Protein AF-A0A7C2NYJ5-F1 (afdb_monomer)

Sequence (145 aa):
MTTNRPRTMISLIVKAIISAAVIVAVAEVSGRYPRLGALLLTLPVVSILAFIMTWTKSGEMGTITQLARETLVLVPLGLPFFIPFAVANRTGLSFWFSFIAGVVLASVTIGAWMWFAPAVAHRSLPHNDASPTEANEDSNELRPQ

Organism: NCBI:txid360056

Mean predicted aligned error: 13.62 Å

Secondary structure (DSSP, 8-state):
-----HHHHHHHHHHHHHHHHHHHHHHHHHHH-HHHHHHHHHTTHHHHHHHHHHHHHH--HHHHHHHHHHHHHHHHHHGGGGHHHHHHHHHT--HHHHHHHHHHHHHHHHHHHHHHS--------------TTHHHHHHHHT---

pLDDT: mean 76.92, std 12.18, range [41.41, 93.5]

Foldseek 3Di:
DDPPPVVVVVVVVVLVVVVVVVVVVLVVVCVVDVVVNVVSVVPPVVLVSVVVVCCVPPVDPVVNVVVVVVVVVLVVLLVQLCVLVVCCVVVVDDPVVSNVVSVVSSCVSVVVCVVVVPPPDPPPDPPPPPDPVVVPPVVVVPDDD

Solvent-accessible surface area (backbone atoms only — not comparable to full-atom values): 8495 Å² total; per-residue (Å²): 135,85,81,80,55,66,70,56,55,52,52,49,52,53,52,49,51,53,51,50,53,52,52,50,52,51,53,53,49,25,72,77,34,62,72,57,23,52,52,54,68,71,40,59,59,67,58,54,51,50,43,53,55,45,43,77,73,66,64,54,62,67,63,50,54,51,54,50,54,53,47,65,59,48,53,70,42,48,50,54,30,51,51,38,60,72,46,22,82,80,70,70,52,54,70,68,58,27,48,53,52,8,54,51,46,21,49,51,46,44,50,49,44,63,72,66,49,70,77,79,65,86,69,72,69,79,75,75,77,75,53,81,62,68,74,59,55,67,69,61,73,74,61,85,129

InterPro domains:
  IPR060701 BV97_02767-like [PF28289] (9-119)

Structure (mmCIF, N/CA/C/O backbone):
data_AF-A0A7C2NYJ5-F1
#
_entry.id   AF-A0A7C2NYJ5-F1
#
loop_
_atom_site.group_PDB
_atom_site.id
_atom_site.type_symbol
_atom_site.label_atom_id
_atom_site.label_alt_id
_atom_site.label_comp_id
_atom_site.label_asym_id
_atom_site.label_entity_id
_atom_site.label_seq_id
_atom_site.pdbx_PDB_ins_code
_atom_site.Cartn_x
_atom_site.Cartn_y
_atom_site.Cartn_z
_atom_site.occupancy
_atom_site.B_iso_or_equiv
_atom_site.auth_seq_id
_atom_site.auth_comp_id
_atom_site.auth_asym_id
_atom_site.auth_atom_id
_atom_site.pdbx_PDB_model_num
ATOM 1 N N . MET A 1 1 ? 21.417 -28.428 -11.982 1.00 41.41 1 MET A N 1
ATOM 2 C CA . MET A 1 1 ? 22.587 -27.600 -11.613 1.00 41.41 1 MET A CA 1
ATOM 3 C C . MET A 1 1 ? 22.110 -26.165 -11.386 1.00 41.41 1 MET A C 1
ATOM 5 O O . MET A 1 1 ? 22.033 -25.377 -12.319 1.00 41.41 1 MET A O 1
ATOM 9 N N . THR A 1 2 ? 21.652 -25.853 -10.172 1.00 49.44 2 THR A N 1
ATOM 10 C CA . THR A 1 2 ? 21.112 -24.533 -9.805 1.00 49.44 2 THR A CA 1
ATOM 11 C C . THR A 1 2 ? 22.267 -23.551 -9.634 1.00 49.44 2 THR A C 1
ATOM 13 O O . THR A 1 2 ? 22.970 -23.578 -8.625 1.00 49.44 2 THR A O 1
ATOM 16 N N . THR A 1 3 ? 22.510 -22.708 -10.637 1.00 52.75 3 THR A N 1
ATOM 17 C CA . THR A 1 3 ? 23.521 -21.650 -10.543 1.00 52.75 3 THR A CA 1
ATOM 18 C C . THR A 1 3 ? 23.012 -20.569 -9.580 1.00 52.75 3 THR A C 1
ATOM 20 O O . THR A 1 3 ? 22.304 -19.636 -9.950 1.00 52.75 3 THR A O 1
ATOM 23 N N . ASN A 1 4 ? 23.319 -20.727 -8.291 1.00 57.34 4 ASN A N 1
ATOM 24 C CA . ASN A 1 4 ? 23.190 -19.659 -7.306 1.00 57.34 4 ASN A CA 1
ATOM 25 C C . ASN A 1 4 ? 24.200 -18.577 -7.684 1.00 57.34 4 ASN A C 1
ATOM 27 O O . ASN A 1 4 ? 25.373 -18.663 -7.331 1.00 57.34 4 ASN A O 1
ATO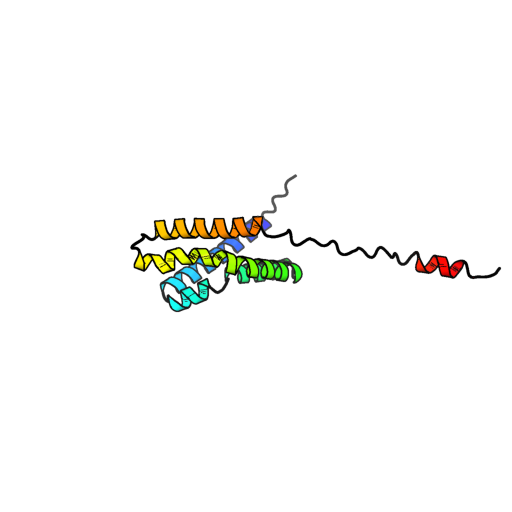M 31 N N . ARG A 1 5 ? 23.764 -17.575 -8.454 1.00 63.09 5 ARG A N 1
ATOM 32 C CA . ARG A 1 5 ? 24.584 -16.403 -8.764 1.00 63.09 5 ARG A CA 1
ATOM 33 C C . ARG A 1 5 ? 24.589 -15.494 -7.527 1.00 63.09 5 ARG A C 1
ATOM 35 O O . ARG A 1 5 ? 23.590 -14.809 -7.303 1.00 63.09 5 ARG A O 1
ATOM 42 N N . PRO A 1 6 ? 25.681 -15.416 -6.737 1.00 60.94 6 PRO A N 1
ATOM 43 C CA . PRO A 1 6 ? 25.730 -14.574 -5.532 1.00 60.94 6 PRO A CA 1
ATOM 44 C C . PRO A 1 6 ? 25.489 -13.087 -5.845 1.00 60.94 6 PRO A C 1
ATOM 46 O O . PRO A 1 6 ? 24.983 -12.341 -5.009 1.00 60.94 6 PRO A O 1
ATOM 49 N N . ARG A 1 7 ? 25.757 -12.665 -7.090 1.00 64.44 7 ARG A N 1
ATOM 50 C CA . ARG A 1 7 ? 25.464 -11.312 -7.589 1.00 64.44 7 ARG A CA 1
ATOM 51 C C . ARG A 1 7 ? 23.971 -10.962 -7.556 1.00 64.44 7 ARG A C 1
ATOM 53 O O . ARG A 1 7 ? 23.633 -9.804 -7.327 1.00 64.44 7 ARG A O 1
ATOM 60 N N . THR A 1 8 ? 23.081 -11.940 -7.737 1.00 74.88 8 THR A N 1
ATOM 61 C CA . THR A 1 8 ? 21.630 -11.707 -7.689 1.00 74.88 8 THR A CA 1
ATOM 62 C C . THR A 1 8 ? 21.164 -11.460 -6.255 1.00 74.88 8 THR A C 1
ATOM 64 O O . THR A 1 8 ? 20.412 -10.521 -6.020 1.00 74.88 8 THR A O 1
ATOM 67 N N . MET A 1 9 ? 21.664 -12.234 -5.286 1.00 79.06 9 MET A N 1
ATOM 68 C CA . MET A 1 9 ? 21.295 -12.091 -3.869 1.00 79.06 9 MET A CA 1
ATOM 69 C C . MET A 1 9 ? 21.734 -10.739 -3.303 1.00 79.06 9 MET A C 1
ATOM 71 O O . MET A 1 9 ? 20.939 -10.056 -2.666 1.00 79.06 9 MET A O 1
ATOM 75 N N . ILE A 1 10 ? 22.960 -10.303 -3.609 1.00 81.62 10 ILE A N 1
ATOM 76 C CA . ILE A 1 10 ? 23.457 -8.981 -3.200 1.00 81.62 10 ILE A CA 1
ATOM 77 C C . ILE A 1 10 ? 22.589 -7.861 -3.795 1.00 81.62 10 ILE A C 1
ATOM 79 O O . ILE A 1 10 ? 22.209 -6.938 -3.079 1.00 81.62 10 ILE A O 1
ATOM 83 N N . SER A 1 11 ? 22.200 -7.958 -5.073 1.00 80.50 11 SER A N 1
ATOM 84 C CA . SER A 1 11 ? 21.300 -6.976 -5.698 1.00 80.50 11 SER A CA 1
ATOM 85 C C . SER A 1 11 ? 19.916 -6.941 -5.038 1.00 80.50 11 SER A C 1
ATOM 87 O O . SER A 1 11 ? 19.366 -5.859 -4.833 1.00 80.50 11 SER A O 1
ATOM 89 N N . LEU A 1 12 ? 19.365 -8.103 -4.672 1.00 83.88 12 LEU A N 1
ATOM 90 C CA . LEU A 1 12 ? 18.087 -8.194 -3.963 1.00 83.88 12 LEU A CA 1
ATOM 91 C C . LEU A 1 12 ? 18.169 -7.588 -2.561 1.00 83.88 12 LEU A C 1
ATOM 93 O O . LEU A 1 12 ? 17.285 -6.819 -2.197 1.00 83.88 12 LEU A O 1
ATOM 97 N N . ILE A 1 13 ? 19.233 -7.871 -1.806 1.00 86.62 13 ILE A N 1
ATOM 98 C CA . ILE A 1 13 ? 19.447 -7.309 -0.465 1.00 86.62 13 ILE A CA 1
ATOM 99 C C . ILE A 1 13 ? 19.565 -5.784 -0.537 1.00 86.62 13 ILE A C 1
ATOM 101 O O . ILE A 1 13 ? 18.895 -5.084 0.216 1.00 86.62 13 ILE A O 1
ATOM 105 N N . VAL A 1 14 ? 20.347 -5.253 -1.481 1.00 86.75 14 VAL A N 1
ATOM 106 C CA . VAL A 1 14 ? 20.474 -3.799 -1.676 1.00 86.75 14 VAL A CA 1
ATOM 107 C C . VAL A 1 14 ? 19.121 -3.174 -2.025 1.00 86.75 14 VAL A C 1
ATOM 109 O O . VAL A 1 14 ? 18.732 -2.176 -1.421 1.00 86.75 14 VAL A O 1
ATOM 112 N N . LYS A 1 15 ? 18.359 -3.778 -2.946 1.00 83.75 15 LYS A N 1
ATOM 113 C CA . LYS A 1 15 ? 17.005 -3.313 -3.291 1.00 83.75 15 LYS A CA 1
ATOM 114 C C . LYS A 1 15 ? 16.050 -3.352 -2.100 1.00 83.75 15 LYS A C 1
ATOM 116 O O . LYS A 1 15 ? 15.286 -2.407 -1.917 1.00 83.75 15 LYS A O 1
ATOM 121 N N . ALA A 1 16 ? 16.112 -4.407 -1.289 1.00 87.06 16 ALA A N 1
ATOM 122 C CA . ALA A 1 16 ? 15.301 -4.546 -0.088 1.00 87.06 16 ALA A CA 1
ATOM 123 C C . ALA A 1 16 ? 15.627 -3.442 0.925 1.00 87.06 16 ALA A C 1
ATOM 125 O O . ALA A 1 16 ? 14.710 -2.769 1.390 1.00 87.06 16 ALA A O 1
ATOM 126 N N . ILE A 1 17 ? 16.911 -3.180 1.189 1.00 90.75 17 ILE A N 1
ATOM 127 C CA . ILE A 1 17 ? 17.351 -2.102 2.087 1.00 90.75 17 ILE A CA 1
ATOM 128 C C . ILE A 1 17 ? 16.861 -0.740 1.586 1.00 90.75 17 ILE A C 1
ATOM 130 O O . ILE A 1 17 ? 16.301 0.021 2.369 1.00 90.75 17 ILE A O 1
ATOM 134 N N . ILE A 1 18 ? 17.000 -0.448 0.287 1.00 87.62 18 ILE A N 1
ATOM 135 C CA . ILE A 1 18 ? 16.501 0.806 -0.301 1.00 87.62 18 ILE A CA 1
ATOM 136 C C . ILE A 1 18 ? 14.982 0.916 -0.118 1.00 87.62 18 ILE A C 1
ATOM 138 O O . ILE A 1 18 ? 14.490 1.953 0.321 1.00 87.62 18 ILE A O 1
ATOM 142 N N . SER A 1 19 ? 14.232 -0.151 -0.407 1.00 86.44 19 SER A N 1
ATOM 143 C CA . SER A 1 19 ? 12.774 -0.144 -0.247 1.00 86.44 19 SER A CA 1
ATOM 144 C C . SER A 1 19 ? 12.348 0.050 1.211 1.00 86.44 19 SER A C 1
ATOM 146 O O . SER A 1 19 ? 11.471 0.865 1.486 1.00 86.44 19 SER A O 1
ATOM 148 N N . ALA A 1 20 ? 13.018 -0.619 2.152 1.00 87.31 20 ALA A N 1
ATOM 149 C CA . ALA A 1 20 ? 12.755 -0.489 3.578 1.00 87.31 20 ALA A CA 1
ATOM 150 C C . ALA A 1 20 ? 13.079 0.924 4.077 1.00 87.31 20 ALA A C 1
ATOM 152 O O . ALA A 1 20 ? 12.269 1.513 4.785 1.00 87.31 20 ALA A O 1
ATOM 153 N N . ALA A 1 21 ? 14.208 1.501 3.655 1.00 88.88 21 ALA A N 1
ATOM 154 C CA . ALA A 1 21 ? 14.587 2.867 4.006 1.00 88.88 21 ALA A CA 1
ATOM 155 C C . ALA A 1 21 ? 13.544 3.890 3.528 1.00 88.88 21 ALA A C 1
ATOM 157 O O . ALA A 1 21 ? 13.169 4.781 4.285 1.00 88.88 21 ALA A O 1
ATOM 158 N N . VAL A 1 22 ? 13.023 3.732 2.306 1.00 84.88 22 VAL A N 1
ATOM 159 C CA . VAL A 1 22 ? 11.954 4.595 1.778 1.00 84.88 22 VAL A CA 1
ATOM 160 C C . VAL A 1 22 ? 10.660 4.421 2.574 1.00 84.88 22 VAL A C 1
ATOM 162 O O . VAL A 1 22 ? 10.049 5.418 2.948 1.00 84.88 22 VAL A O 1
ATOM 165 N N . ILE A 1 23 ? 10.252 3.184 2.873 1.00 86.00 23 ILE A N 1
ATOM 166 C CA . ILE A 1 23 ? 9.044 2.914 3.672 1.00 86.00 23 ILE A CA 1
ATOM 167 C C . ILE A 1 23 ? 9.158 3.564 5.056 1.00 86.00 23 ILE A C 1
ATOM 169 O O . ILE A 1 23 ? 8.223 4.232 5.495 1.00 86.00 23 ILE A O 1
ATOM 173 N N . VAL A 1 24 ? 10.306 3.413 5.722 1.00 87.06 24 VAL A N 1
ATOM 174 C CA . VAL A 1 24 ? 10.570 4.023 7.034 1.00 87.06 24 VAL A CA 1
ATOM 175 C C . VAL A 1 24 ? 10.548 5.548 6.939 1.00 87.06 24 VAL A C 1
ATOM 177 O O . VAL A 1 24 ? 9.876 6.186 7.744 1.00 87.06 24 VAL A O 1
ATOM 180 N N . ALA A 1 25 ? 11.193 6.136 5.927 1.00 84.62 25 ALA A N 1
ATOM 181 C CA . ALA A 1 25 ? 11.177 7.582 5.715 1.00 84.62 25 ALA A CA 1
ATOM 182 C C . ALA A 1 25 ? 9.748 8.115 5.511 1.00 84.62 25 ALA A C 1
ATOM 184 O O . ALA A 1 25 ? 9.368 9.121 6.108 1.00 84.62 25 ALA A O 1
ATOM 185 N N . VAL A 1 26 ? 8.924 7.424 4.718 1.00 81.62 26 VAL A N 1
ATOM 186 C CA . VAL A 1 26 ? 7.512 7.786 4.517 1.00 81.62 26 VAL A CA 1
ATOM 187 C C . VAL A 1 26 ? 6.719 7.665 5.820 1.00 81.62 26 VAL A C 1
ATOM 189 O O . VAL A 1 26 ? 5.955 8.574 6.151 1.00 81.62 26 VAL A O 1
ATOM 192 N N . ALA A 1 27 ? 6.913 6.584 6.581 1.00 80.94 27 ALA A N 1
ATOM 193 C CA . ALA A 1 27 ? 6.246 6.382 7.866 1.00 80.94 27 ALA A CA 1
ATOM 194 C C . ALA A 1 27 ? 6.609 7.483 8.879 1.00 80.94 27 ALA A C 1
ATOM 196 O O . ALA A 1 27 ? 5.730 8.022 9.555 1.00 80.94 27 ALA A O 1
ATOM 197 N N . GLU A 1 28 ? 7.882 7.876 8.937 1.00 84.38 28 GLU A N 1
ATOM 198 C CA . GLU A 1 28 ? 8.368 8.929 9.830 1.00 84.38 28 GLU A CA 1
ATOM 199 C C . GLU A 1 28 ? 7.828 10.315 9.434 1.00 84.38 28 GLU A C 1
ATOM 201 O O . GLU A 1 28 ? 7.357 11.074 10.288 1.00 84.38 28 GLU A O 1
ATOM 206 N N . VAL A 1 29 ? 7.800 10.627 8.132 1.00 80.19 29 VAL A N 1
ATOM 207 C CA . VAL A 1 29 ? 7.199 11.870 7.616 1.00 80.19 29 VAL A CA 1
ATOM 208 C C . VAL A 1 29 ? 5.692 11.909 7.885 1.00 80.19 29 VAL A C 1
ATOM 210 O O . VAL A 1 29 ? 5.171 12.948 8.299 1.00 80.19 29 VAL A O 1
ATOM 213 N N . SER A 1 30 ? 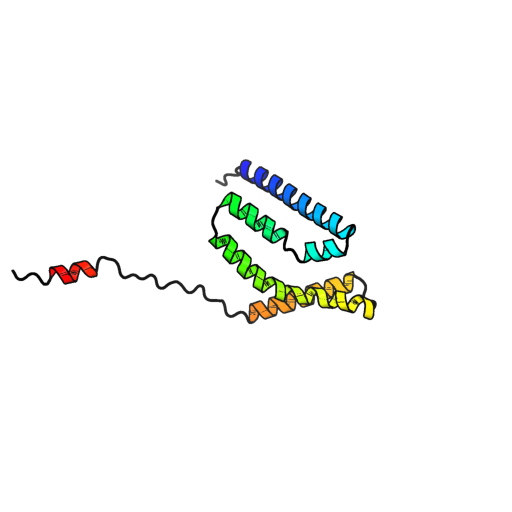4.994 10.782 7.715 1.00 76.94 30 SER A N 1
ATOM 214 C CA . SER A 1 30 ? 3.561 10.669 8.003 1.00 76.94 30 SER A CA 1
ATOM 215 C C . SER A 1 30 ? 3.243 10.864 9.486 1.00 76.94 30 SER A C 1
ATOM 217 O O . SER A 1 30 ? 2.209 11.445 9.813 1.00 76.94 30 SER A O 1
ATOM 219 N N . GLY A 1 31 ? 4.123 10.408 10.383 1.00 76.19 31 GLY A N 1
ATOM 220 C CA . GLY A 1 31 ? 3.980 10.616 11.824 1.00 76.19 31 GLY A CA 1
ATOM 221 C C . GLY A 1 31 ? 4.185 12.073 12.244 1.00 76.19 31 GLY A C 1
ATOM 222 O O . GLY A 1 31 ? 3.488 12.561 13.132 1.00 76.19 31 GLY A O 1
ATOM 223 N N . ARG A 1 32 ? 5.105 12.795 11.587 1.00 79.50 32 ARG A N 1
ATOM 224 C CA . ARG A 1 32 ? 5.401 14.205 11.902 1.00 79.50 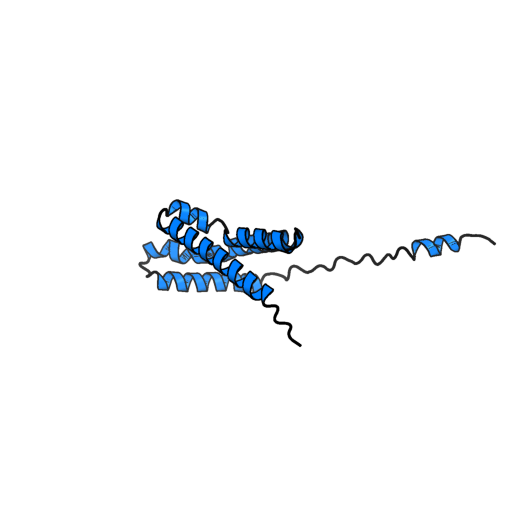32 ARG A CA 1
ATOM 225 C C . ARG A 1 32 ? 4.387 15.183 11.296 1.00 79.50 32 ARG A C 1
ATOM 227 O O . ARG A 1 32 ? 4.108 16.215 11.904 1.00 79.50 32 ARG A O 1
ATOM 234 N N . TYR A 1 33 ? 3.815 14.867 10.132 1.00 78.75 33 TYR A N 1
ATOM 235 C CA . TYR A 1 33 ? 2.865 15.732 9.426 1.00 78.75 33 TYR A CA 1
ATOM 236 C C . TYR A 1 33 ? 1.655 14.937 8.911 1.00 78.75 33 TYR A C 1
ATOM 238 O O . TYR A 1 33 ? 1.684 14.466 7.777 1.00 78.75 33 TYR A O 1
ATOM 246 N N . PRO A 1 34 ? 0.536 14.859 9.655 1.00 78.94 34 PRO A N 1
ATOM 247 C CA . PRO A 1 34 ? -0.628 14.050 9.270 1.00 78.94 34 PRO A CA 1
ATOM 248 C C . PRO A 1 34 ? -1.213 14.391 7.889 1.00 78.94 34 PRO A C 1
ATOM 250 O O . PRO A 1 34 ? -1.652 13.508 7.158 1.00 78.94 34 PRO A O 1
ATOM 253 N N . ARG A 1 35 ? -1.179 15.674 7.493 1.00 78.50 35 ARG A N 1
ATOM 254 C CA . ARG A 1 35 ? -1.620 16.129 6.160 1.00 78.50 35 ARG A CA 1
ATOM 255 C C . ARG A 1 35 ? -0.714 15.628 5.034 1.00 78.50 35 ARG A C 1
ATOM 257 O O . ARG A 1 35 ? -1.216 15.194 4.004 1.00 78.50 35 ARG A O 1
ATOM 264 N N . LEU A 1 36 ? 0.604 15.680 5.233 1.00 75.12 36 LEU A N 1
ATOM 265 C CA . LEU A 1 36 ? 1.564 15.132 4.271 1.00 75.12 36 LEU A CA 1
ATOM 266 C C . LEU A 1 36 ? 1.536 13.607 4.292 1.00 75.12 36 LEU A C 1
ATOM 268 O O . LEU A 1 36 ? 1.662 12.999 3.241 1.00 75.12 36 LEU A O 1
ATOM 272 N N . GLY A 1 37 ? 1.298 13.005 5.456 1.00 72.38 37 GLY A N 1
ATOM 273 C CA . GLY A 1 37 ? 1.071 11.579 5.627 1.00 72.38 37 GLY A CA 1
ATOM 274 C C . GLY A 1 37 ? -0.093 11.083 4.786 1.00 72.38 37 GLY A C 1
ATOM 275 O O . GLY A 1 37 ? 0.087 10.157 4.012 1.00 72.38 37 GLY A O 1
ATOM 276 N N . ALA A 1 38 ? -1.246 11.757 4.837 1.00 76.88 38 ALA A N 1
ATOM 277 C CA . ALA A 1 38 ? -2.385 11.429 3.981 1.00 76.88 38 ALA A CA 1
ATOM 278 C C . ALA A 1 38 ? -2.051 11.549 2.480 1.00 76.88 38 ALA A C 1
ATOM 280 O O . ALA A 1 38 ? -2.405 10.664 1.712 1.00 76.88 38 ALA A O 1
ATOM 281 N N . LEU A 1 39 ? -1.326 12.596 2.069 1.00 79.75 39 LEU A N 1
ATOM 282 C CA . LEU A 1 39 ? -0.852 12.787 0.688 1.00 79.75 39 LEU A CA 1
ATOM 283 C C . LEU A 1 39 ? 0.144 11.707 0.241 1.00 79.75 39 LEU A C 1
ATOM 285 O O . LEU A 1 39 ? 0.077 11.221 -0.880 1.00 79.75 39 LEU A O 1
ATOM 289 N N . LEU A 1 40 ? 1.070 11.326 1.116 1.00 75.81 40 LEU A N 1
ATOM 290 C CA . LEU A 1 40 ? 2.039 10.258 0.880 1.00 75.81 40 LEU A CA 1
ATOM 291 C C . LEU A 1 40 ? 1.378 8.882 0.863 1.00 75.81 40 LEU A C 1
ATOM 293 O O . LEU A 1 40 ? 1.863 7.999 0.170 1.00 75.81 40 LEU A O 1
ATOM 297 N N . LEU A 1 41 ? 0.287 8.706 1.609 1.00 74.75 41 LEU A N 1
ATOM 298 C CA . LEU A 1 41 ? -0.501 7.478 1.618 1.00 74.75 41 LEU A CA 1
ATOM 299 C C . LEU A 1 41 ? -1.354 7.349 0.349 1.00 74.75 41 LEU A C 1
ATOM 301 O O . LEU A 1 41 ? -1.563 6.238 -0.131 1.00 74.75 41 LEU A O 1
ATOM 305 N N . THR A 1 42 ? -1.845 8.467 -0.199 1.00 79.00 42 THR A N 1
ATOM 306 C CA . THR A 1 42 ? -2.566 8.476 -1.483 1.00 79.00 42 THR A CA 1
ATOM 307 C C . THR A 1 42 ? -1.624 8.395 -2.677 1.00 79.00 42 THR A C 1
ATOM 309 O O . THR A 1 42 ? -2.003 7.852 -3.714 1.00 79.00 42 THR A O 1
ATOM 312 N N . LEU A 1 43 ? -0.394 8.898 -2.546 1.00 80.88 43 LEU A N 1
ATOM 313 C CA . LEU A 1 43 ? 0.670 8.669 -3.512 1.00 80.88 43 LEU A CA 1
ATOM 314 C C . LEU A 1 43 ? 1.115 7.205 -3.431 1.00 80.88 43 LEU A C 1
ATOM 316 O O . LEU A 1 43 ? 1.628 6.769 -2.403 1.00 80.88 43 LEU A O 1
ATOM 320 N N . PRO A 1 44 ? 1.003 6.424 -4.516 1.00 79.12 44 PRO A N 1
ATOM 321 C CA . PRO A 1 44 ? 1.473 5.051 -4.519 1.00 79.12 44 PRO A CA 1
ATOM 322 C C . PRO A 1 44 ? 3.004 5.042 -4.672 1.00 79.12 44 PRO A C 1
ATOM 324 O O . PRO A 1 44 ? 3.538 4.648 -5.708 1.00 79.12 44 PRO A O 1
ATOM 327 N N . VAL A 1 45 ? 3.730 5.494 -3.639 1.00 83.06 45 VAL A N 1
ATOM 328 C CA . VAL A 1 45 ? 5.206 5.578 -3.608 1.00 83.06 45 VAL A CA 1
ATOM 329 C C . VAL A 1 45 ? 5.829 4.224 -3.943 1.00 83.06 45 VAL A C 1
ATOM 331 O O . VAL A 1 45 ? 6.820 4.148 -4.666 1.00 83.06 45 VAL A O 1
ATOM 334 N N . VAL A 1 46 ? 5.192 3.144 -3.485 1.00 83.25 46 VAL A N 1
ATOM 335 C CA . VAL A 1 46 ? 5.575 1.766 -3.811 1.00 83.25 46 VAL A CA 1
ATOM 336 C C . VAL A 1 46 ? 5.478 1.498 -5.317 1.00 83.25 46 VAL A C 1
ATOM 338 O O . VAL A 1 46 ? 6.418 0.949 -5.887 1.00 83.25 46 VAL A O 1
ATOM 341 N N . SER A 1 47 ? 4.403 1.929 -5.987 1.00 82.81 47 SER A N 1
ATOM 342 C CA . SER A 1 47 ? 4.261 1.788 -7.445 1.00 82.81 47 SER A CA 1
ATOM 343 C C . SER A 1 47 ? 5.296 2.618 -8.199 1.00 82.81 47 SER A C 1
ATOM 345 O O . SER A 1 47 ? 5.891 2.124 -9.152 1.00 82.81 47 SER A O 1
ATOM 347 N N . ILE A 1 48 ? 5.579 3.844 -7.746 1.00 84.44 48 ILE A N 1
ATOM 348 C CA . ILE A 1 48 ? 6.631 4.690 -8.335 1.00 84.44 48 ILE A CA 1
ATOM 349 C C . ILE A 1 48 ? 7.988 3.982 -8.240 1.00 84.44 48 ILE A C 1
ATOM 351 O O . ILE A 1 48 ? 8.717 3.892 -9.229 1.00 84.44 48 ILE A O 1
ATOM 355 N N . LEU A 1 49 ? 8.309 3.417 -7.074 1.00 84.19 49 LEU A N 1
ATOM 356 C CA . LEU A 1 49 ? 9.552 2.682 -6.866 1.00 84.19 49 LEU A CA 1
ATOM 357 C C . LEU A 1 49 ? 9.618 1.420 -7.740 1.00 84.19 49 LEU A C 1
ATOM 359 O O . LEU A 1 49 ? 10.658 1.143 -8.343 1.00 84.19 49 LEU A O 1
ATOM 363 N N . ALA A 1 50 ? 8.508 0.689 -7.860 1.00 82.50 50 ALA A N 1
ATOM 364 C CA . ALA A 1 50 ? 8.404 -0.471 -8.738 1.00 82.50 50 ALA A CA 1
ATOM 365 C C . ALA A 1 50 ? 8.636 -0.090 -10.209 1.00 82.50 50 ALA A C 1
ATOM 367 O O . ALA A 1 50 ? 9.389 -0.780 -10.899 1.00 82.50 50 ALA A O 1
ATOM 368 N N . PHE A 1 51 ? 8.070 1.024 -10.682 1.00 82.50 51 PHE A N 1
ATOM 369 C CA . PHE A 1 51 ? 8.285 1.515 -12.045 1.00 82.50 51 PHE A CA 1
ATOM 370 C C . PHE A 1 51 ? 9.732 1.926 -12.288 1.00 82.50 51 PHE A C 1
ATOM 372 O O . PHE A 1 51 ? 10.311 1.486 -13.277 1.00 82.50 51 PHE A O 1
ATOM 379 N N . ILE A 1 52 ? 10.343 2.688 -11.375 1.00 83.50 52 ILE A N 1
ATOM 380 C CA . ILE A 1 52 ? 11.751 3.094 -11.490 1.00 83.50 52 ILE A CA 1
ATOM 381 C C . ILE A 1 52 ? 12.646 1.853 -11.557 1.00 83.50 52 ILE A C 1
ATOM 383 O O . ILE A 1 52 ? 13.461 1.729 -12.467 1.00 83.50 52 ILE A O 1
ATOM 387 N N . MET A 1 53 ? 12.455 0.884 -10.657 1.00 79.50 53 MET A N 1
ATOM 388 C CA . MET A 1 53 ? 13.247 -0.350 -10.669 1.00 79.50 53 MET A CA 1
ATOM 389 C C . MET A 1 53 ? 13.011 -1.205 -11.920 1.00 79.50 53 MET A C 1
ATOM 391 O O . MET A 1 53 ? 13.946 -1.859 -12.392 1.00 79.50 53 MET A O 1
ATOM 395 N N . THR A 1 54 ? 11.782 -1.231 -12.438 1.00 80.56 54 THR A N 1
ATOM 396 C CA . THR A 1 54 ? 11.423 -1.964 -13.663 1.00 80.56 54 THR A CA 1
ATOM 397 C C . THR A 1 54 ? 12.065 -1.317 -14.883 1.00 80.56 54 THR A C 1
ATOM 399 O O . THR A 1 54 ? 12.672 -2.018 -15.696 1.00 80.56 54 THR A O 1
ATOM 402 N N . TRP A 1 55 ? 12.017 0.013 -14.957 1.00 78.62 55 TRP A N 1
ATOM 403 C CA . TRP A 1 55 ? 12.667 0.810 -15.989 1.00 78.62 55 TRP A CA 1
ATOM 404 C C . TRP A 1 55 ? 14.180 0.587 -15.995 1.00 78.62 55 TRP A C 1
ATOM 406 O O . TRP A 1 55 ? 14.738 0.248 -17.033 1.00 78.62 55 TRP A O 1
ATOM 416 N N . THR A 1 56 ? 14.839 0.655 -14.831 1.00 75.75 56 THR A N 1
ATOM 417 C CA . THR A 1 56 ? 16.291 0.420 -14.719 1.00 75.75 56 THR A CA 1
ATOM 418 C C . THR A 1 56 ? 16.704 -0.998 -15.127 1.00 75.75 56 THR A C 1
ATOM 420 O O . THR A 1 56 ? 17.842 -1.205 -15.540 1.00 75.75 56 THR A O 1
ATOM 423 N N . LYS A 1 57 ? 15.816 -1.993 -14.993 1.00 69.56 57 LYS A N 1
ATOM 424 C CA . LYS A 1 57 ? 16.135 -3.394 -15.305 1.00 69.56 57 LYS A CA 1
ATOM 425 C C . LYS A 1 57 ? 15.854 -3.769 -16.762 1.00 69.56 57 LYS A C 1
ATOM 427 O O . LYS A 1 57 ? 16.615 -4.552 -17.320 1.00 69.56 57 LYS A O 1
ATOM 432 N N . SER A 1 58 ? 14.760 -3.270 -17.335 1.00 66.38 58 SER A N 1
ATOM 433 C CA . SER A 1 58 ? 14.202 -3.814 -18.584 1.00 66.38 58 SER A CA 1
ATOM 434 C C . SER A 1 58 ? 13.894 -2.742 -19.630 1.00 66.38 58 SER A C 1
ATOM 436 O O . SER A 1 58 ? 13.828 -3.068 -20.805 1.00 66.38 58 SER A O 1
ATOM 438 N N . GLY A 1 59 ? 13.682 -1.480 -19.231 1.00 66.69 59 GLY A N 1
ATOM 439 C CA . GLY A 1 59 ? 13.325 -0.382 -20.145 1.00 66.69 59 GLY A CA 1
ATOM 440 C C . GLY A 1 59 ? 11.986 -0.538 -20.886 1.00 66.69 59 GLY A C 1
ATOM 441 O O . GLY A 1 59 ? 11.627 0.318 -21.688 1.00 66.69 59 GLY A O 1
ATOM 442 N N . GLU A 1 60 ? 11.231 -1.611 -20.640 1.00 71.75 60 GLU A N 1
ATOM 443 C CA . GLU A 1 60 ? 9.994 -1.887 -21.366 1.00 71.75 60 GLU A CA 1
ATOM 444 C C . GLU A 1 60 ? 8.810 -1.096 -20.812 1.00 71.75 60 GLU A C 1
ATOM 446 O O . GLU A 1 60 ? 8.300 -1.359 -19.718 1.00 71.75 60 GLU A O 1
ATOM 451 N N . MET A 1 61 ? 8.317 -0.163 -21.627 1.00 77.62 61 MET A N 1
ATOM 452 C CA . MET A 1 61 ? 7.143 0.647 -21.306 1.00 77.62 61 MET A CA 1
ATOM 453 C C . MET A 1 61 ? 5.872 -0.204 -21.137 1.00 77.62 61 MET A C 1
ATOM 455 O O . MET A 1 61 ? 5.028 0.118 -20.306 1.00 77.62 61 MET A O 1
ATOM 459 N N . GLY A 1 62 ? 5.758 -1.326 -21.862 1.00 76.94 62 GLY A N 1
ATOM 460 C CA . GLY A 1 62 ? 4.586 -2.209 -21.813 1.00 76.94 62 GLY A CA 1
ATOM 461 C C . GLY A 1 62 ? 4.290 -2.757 -20.413 1.00 76.94 62 GLY A C 1
ATOM 462 O O . GLY A 1 62 ? 3.148 -2.702 -19.958 1.00 76.94 62 GLY A O 1
ATOM 463 N N . THR A 1 63 ? 5.327 -3.187 -19.686 1.00 77.12 63 THR A N 1
ATOM 464 C CA . THR A 1 63 ? 5.185 -3.697 -18.309 1.00 77.12 63 THR A CA 1
ATOM 465 C C . THR A 1 63 ? 4.716 -2.598 -17.349 1.00 77.12 63 THR A C 1
ATOM 467 O O . THR A 1 63 ? 3.868 -2.832 -16.488 1.00 77.12 63 THR A O 1
ATOM 470 N N . ILE A 1 64 ? 5.227 -1.374 -17.516 1.00 80.81 64 ILE A N 1
ATOM 471 C CA . ILE A 1 64 ? 4.854 -0.216 -16.691 1.00 80.81 64 ILE A CA 1
ATOM 472 C C . ILE A 1 64 ? 3.389 0.158 -16.936 1.00 80.81 64 ILE A C 1
ATOM 474 O O . ILE A 1 64 ? 2.635 0.354 -15.982 1.00 80.81 64 ILE A O 1
ATOM 478 N N . THR A 1 65 ? 2.961 0.213 -18.201 1.00 81.12 65 THR A N 1
ATOM 479 C CA . THR A 1 65 ? 1.579 0.543 -18.571 1.00 81.12 65 THR A CA 1
ATOM 480 C C . THR A 1 65 ? 0.583 -0.504 -18.075 1.00 81.12 65 THR A C 1
ATOM 482 O O . THR A 1 65 ? -0.478 -0.132 -17.570 1.00 81.12 65 THR A O 1
ATOM 485 N N . GLN A 1 66 ? 0.916 -1.795 -18.163 1.00 82.25 66 GLN A N 1
ATOM 486 C CA . GLN A 1 66 ? 0.059 -2.852 -17.627 1.00 82.25 66 GLN A CA 1
ATOM 487 C C . GLN A 1 66 ? -0.098 -2.720 -16.110 1.00 82.25 66 GLN A C 1
ATOM 489 O O . GLN A 1 66 ? -1.222 -2.658 -15.612 1.00 82.25 66 GLN A O 1
ATOM 494 N N . LEU A 1 67 ? 1.016 -2.598 -15.385 1.00 82.56 67 LEU A N 1
ATOM 495 C CA . LEU A 1 67 ? 0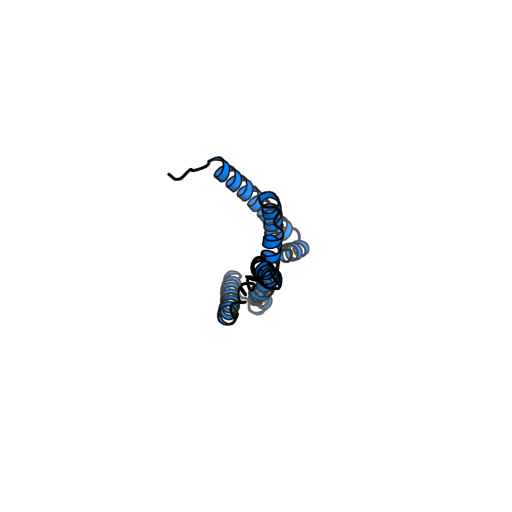.997 -2.480 -13.931 1.00 82.56 67 LEU A CA 1
ATOM 496 C C . LEU A 1 67 ? 0.267 -1.205 -13.469 1.00 82.56 67 LEU A C 1
ATOM 498 O O . LEU A 1 67 ? -0.470 -1.238 -12.483 1.00 82.56 67 LEU A O 1
ATOM 502 N N . ALA A 1 68 ? 0.391 -0.095 -14.204 1.00 84.38 68 ALA A N 1
ATOM 503 C CA . ALA A 1 68 ? -0.382 1.121 -13.954 1.00 84.38 68 ALA A CA 1
ATOM 504 C C . ALA A 1 68 ? -1.891 0.897 -14.149 1.00 84.38 68 ALA A C 1
ATOM 506 O O . ALA A 1 68 ? -2.685 1.307 -13.300 1.00 84.38 68 ALA A O 1
ATOM 507 N N . ARG A 1 69 ? -2.298 0.215 -15.228 1.00 84.69 69 ARG A N 1
ATOM 508 C CA . ARG A 1 69 ? -3.711 -0.080 -15.515 1.00 84.69 69 ARG A CA 1
ATOM 509 C C . ARG A 1 69 ? -4.329 -0.987 -14.454 1.00 84.69 69 ARG A C 1
ATOM 511 O O . ARG A 1 69 ? -5.445 -0.722 -14.018 1.00 84.69 69 ARG A O 1
ATOM 518 N N . GLU A 1 70 ? -3.606 -2.014 -14.019 1.00 85.00 70 GLU A N 1
ATOM 519 C CA . GLU A 1 70 ? -4.035 -2.875 -12.913 1.00 85.00 70 GLU A CA 1
ATOM 520 C C . GLU A 1 70 ? -4.160 -2.078 -11.610 1.00 85.00 70 GLU A C 1
ATOM 522 O O . GLU A 1 70 ? -5.185 -2.152 -10.932 1.00 85.00 70 GLU A O 1
ATOM 527 N N . THR A 1 71 ? -3.172 -1.232 -11.302 1.00 86.12 71 THR A N 1
ATOM 528 C CA . THR A 1 71 ? -3.202 -0.378 -10.106 1.00 86.12 71 THR A CA 1
ATOM 529 C C . THR A 1 71 ? -4.418 0.556 -10.110 1.00 86.12 71 THR A C 1
ATOM 531 O O . THR A 1 71 ? -5.085 0.686 -9.086 1.00 86.12 71 THR A O 1
ATOM 534 N N . LEU A 1 72 ? -4.772 1.156 -11.252 1.00 87.00 72 LEU A N 1
ATOM 535 C CA . LEU A 1 72 ? -5.941 2.039 -11.366 1.00 87.00 72 LEU A CA 1
ATOM 536 C C . LEU A 1 72 ? -7.270 1.343 -11.052 1.00 87.00 72 LEU A C 1
ATOM 538 O O . LEU A 1 72 ? -8.189 1.998 -10.567 1.00 87.00 72 LEU A O 1
ATOM 542 N N . VAL A 1 73 ? -7.381 0.039 -11.307 1.00 85.12 73 VAL A N 1
ATOM 543 C CA . VAL A 1 73 ? -8.579 -0.743 -10.966 1.00 85.12 73 VAL A CA 1
ATOM 544 C C . VAL A 1 73 ? -8.542 -1.205 -9.507 1.00 85.12 73 VAL A C 1
ATOM 546 O O . VAL A 1 73 ? -9.575 -1.230 -8.840 1.00 85.12 73 VAL A O 1
ATOM 549 N N . LEU A 1 74 ? -7.358 -1.518 -8.979 1.00 83.69 74 LEU A N 1
ATOM 550 C CA . LEU A 1 74 ? -7.190 -1.961 -7.593 1.00 83.69 74 LEU A CA 1
ATOM 551 C C . LEU A 1 74 ? -7.385 -0.835 -6.567 1.00 83.69 74 LEU A C 1
ATOM 553 O O . LEU A 1 74 ? -7.884 -1.094 -5.474 1.00 83.69 74 LEU A O 1
ATOM 557 N N . VAL A 1 75 ? -7.044 0.413 -6.904 1.00 86.31 75 VAL A N 1
ATOM 558 C CA . VAL A 1 75 ? -7.235 1.576 -6.015 1.00 86.31 75 VAL A CA 1
ATOM 559 C C . VAL A 1 75 ? -8.692 1.734 -5.550 1.00 86.31 75 VAL A C 1
ATOM 561 O O . VAL A 1 75 ? -8.912 1.742 -4.337 1.00 86.31 75 VAL A O 1
ATOM 564 N N . PRO A 1 76 ? -9.706 1.824 -6.439 1.00 86.06 76 PRO A N 1
ATOM 565 C CA . PRO A 1 76 ? -11.097 1.943 -6.005 1.00 86.06 76 PRO A CA 1
ATOM 566 C C . PRO A 1 76 ? -11.588 0.697 -5.258 1.00 86.06 76 PRO A C 1
ATOM 568 O O . PRO A 1 76 ? -12.381 0.824 -4.330 1.00 86.06 76 PRO A O 1
ATOM 571 N N . LEU A 1 77 ? -11.071 -0.486 -5.595 1.00 84.94 77 LEU A N 1
ATOM 572 C CA . LEU A 1 77 ? -11.333 -1.734 -4.869 1.00 84.94 77 LEU A CA 1
ATOM 573 C C . LEU A 1 77 ? -10.782 -1.731 -3.435 1.00 84.94 77 LEU A C 1
ATOM 575 O O . LEU A 1 77 ? -11.335 -2.411 -2.573 1.00 84.94 77 LEU A O 1
ATOM 579 N N . GLY A 1 78 ? -9.706 -0.983 -3.179 1.00 85.25 78 GLY A N 1
ATOM 580 C CA . GLY A 1 78 ? -9.096 -0.828 -1.858 1.00 85.25 78 GLY A CA 1
ATOM 581 C C . GLY A 1 78 ? -9.763 0.235 -0.978 1.00 85.25 78 GLY A C 1
ATOM 582 O O . GLY A 1 78 ? -9.640 0.169 0.243 1.00 85.25 78 GLY A O 1
ATOM 583 N N . LEU A 1 79 ? -10.514 1.183 -1.553 1.00 87.88 79 LEU A N 1
ATOM 584 C CA . LEU A 1 79 ? -11.210 2.242 -0.802 1.00 87.88 79 LEU A CA 1
ATOM 585 C C . LEU A 1 79 ? -12.129 1.752 0.338 1.00 87.88 79 LEU A C 1
ATOM 587 O O . LEU A 1 79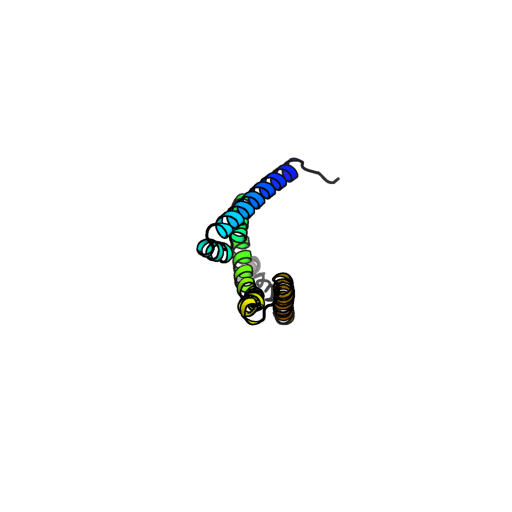 ? -12.132 2.399 1.390 1.00 87.88 79 LEU A O 1
ATOM 591 N N . PRO A 1 80 ? -12.878 0.635 0.211 1.00 88.62 80 PRO A N 1
ATOM 592 C CA . PRO A 1 80 ? -13.737 0.134 1.281 1.00 88.62 80 PRO A CA 1
ATOM 593 C C . PRO A 1 80 ? -12.996 -0.135 2.593 1.00 88.62 80 PRO A C 1
ATOM 595 O O . PRO A 1 80 ? -13.589 0.002 3.660 1.00 88.62 80 PRO A O 1
ATOM 598 N N . PHE A 1 81 ? -11.694 -0.437 2.539 1.00 87.31 81 PHE A N 1
ATOM 599 C CA . PHE A 1 81 ? -10.851 -0.613 3.724 1.00 87.31 81 PHE A CA 1
ATOM 600 C C . PHE A 1 81 ? -10.907 0.585 4.687 1.00 87.31 81 PHE A C 1
ATOM 602 O O . PHE A 1 81 ? -10.816 0.409 5.900 1.00 87.31 81 PHE A O 1
ATOM 609 N N . PHE A 1 82 ? -11.080 1.805 4.170 1.00 87.44 82 PHE A N 1
ATOM 610 C CA . PHE A 1 82 ? -11.097 3.024 4.981 1.00 87.44 82 PHE A CA 1
ATOM 611 C C . PHE A 1 82 ? -12.444 3.279 5.674 1.00 87.44 82 PHE A C 1
ATOM 613 O O . PHE A 1 82 ? -12.497 4.072 6.616 1.00 87.44 82 PHE A O 1
ATOM 620 N N . ILE A 1 83 ? -13.527 2.610 5.254 1.00 89.12 83 ILE A N 1
ATOM 621 C CA . ILE A 1 83 ? -14.880 2.843 5.785 1.00 89.12 83 ILE A CA 1
ATOM 622 C C . ILE A 1 83 ? -14.942 2.593 7.301 1.00 89.12 83 ILE A C 1
ATOM 624 O O . ILE A 1 83 ? -15.406 3.488 8.012 1.00 89.12 83 ILE A O 1
ATOM 628 N N . PRO A 1 84 ? -14.437 1.464 7.845 1.00 86.75 84 PRO A N 1
ATOM 629 C CA . PRO A 1 84 ? -14.466 1.212 9.286 1.00 86.75 84 PRO A CA 1
ATOM 630 C C . PRO A 1 84 ? -13.683 2.252 10.086 1.00 86.75 84 PRO A C 1
ATOM 632 O O . PRO A 1 84 ? -14.137 2.665 11.147 1.00 86.75 84 PRO A O 1
ATOM 635 N N . PHE A 1 85 ? -12.560 2.747 9.557 1.00 85.94 85 PHE A N 1
ATOM 636 C CA . PHE A 1 85 ? -11.782 3.814 10.193 1.00 85.94 85 PHE A CA 1
ATOM 637 C C . PHE A 1 85 ? -12.521 5.157 10.209 1.00 85.94 85 PHE A C 1
ATOM 639 O O . PHE A 1 85 ? -12.441 5.881 11.201 1.00 85.94 85 PHE A O 1
ATOM 646 N N . ALA A 1 86 ? -13.280 5.481 9.157 1.00 85.94 86 ALA A N 1
ATOM 647 C CA . ALA A 1 86 ? -14.068 6.713 9.095 1.00 85.94 86 ALA A CA 1
ATOM 648 C C . ALA A 1 86 ? -15.205 6.741 10.134 1.00 85.94 86 ALA A C 1
ATOM 650 O O . ALA A 1 86 ? -15.532 7.801 10.672 1.00 85.94 86 ALA A O 1
ATOM 651 N N . VAL A 1 87 ? -15.795 5.581 10.441 1.00 87.50 87 VAL A N 1
ATOM 652 C CA . VAL A 1 87 ? -16.875 5.463 11.436 1.00 87.50 87 VAL A CA 1
ATOM 653 C C . VAL A 1 87 ? -16.384 5.094 12.837 1.00 87.50 87 VAL A C 1
ATOM 655 O O . VAL A 1 87 ? -17.142 5.273 13.789 1.00 87.50 87 VAL A O 1
ATOM 658 N N . ALA A 1 88 ? -15.128 4.657 12.991 1.00 84.44 88 ALA A N 1
ATOM 659 C CA . ALA A 1 88 ? -14.550 4.211 14.262 1.00 84.44 88 ALA A CA 1
ATOM 660 C C . ALA A 1 88 ? -14.707 5.240 15.392 1.00 84.44 88 ALA A C 1
ATOM 662 O O . ALA A 1 88 ? -15.040 4.882 16.520 1.00 84.44 88 ALA A O 1
ATOM 663 N N . ASN A 1 89 ? -14.545 6.532 15.081 1.00 75.38 89 ASN A N 1
ATOM 664 C CA . ASN A 1 89 ? -14.682 7.603 16.073 1.00 75.38 89 ASN A CA 1
ATOM 665 C C . ASN A 1 89 ? -16.135 7.805 16.551 1.00 75.38 89 ASN A C 1
ATOM 667 O O . ASN A 1 89 ? -16.362 8.345 17.627 1.00 75.38 89 ASN A O 1
ATOM 671 N N . ARG A 1 90 ? -17.134 7.379 15.763 1.00 81.50 90 ARG A N 1
ATOM 672 C CA . ARG A 1 90 ? -18.557 7.465 16.143 1.00 81.50 90 ARG A CA 1
ATOM 673 C C . ARG A 1 90 ? -19.038 6.248 16.923 1.00 81.50 90 ARG A C 1
ATOM 675 O O . ARG A 1 90 ? -19.987 6.357 17.688 1.00 81.50 90 ARG A O 1
ATOM 682 N N . THR A 1 91 ? -18.416 5.097 16.703 1.00 79.00 91 THR A N 1
ATOM 683 C CA . THR A 1 91 ? -18.828 3.811 17.275 1.00 79.00 91 THR A CA 1
ATOM 684 C C . THR A 1 91 ? -17.988 3.390 18.480 1.00 79.00 91 THR A C 1
ATOM 686 O O . THR A 1 91 ? -18.339 2.424 19.152 1.00 79.00 91 THR A O 1
ATOM 689 N N . GLY A 1 92 ? -16.884 4.092 18.764 1.00 80.19 92 GLY A N 1
ATOM 690 C CA . GLY A 1 92 ? -15.968 3.753 19.857 1.00 80.19 92 GLY A CA 1
ATOM 691 C C . GLY A 1 92 ? -15.182 2.461 19.612 1.00 80.19 92 GLY A C 1
ATOM 692 O O . GLY A 1 92 ? -14.649 1.878 20.555 1.00 80.19 92 GLY A O 1
ATOM 693 N N . LEU A 1 93 ? -15.119 1.986 18.361 1.00 80.56 93 LEU A N 1
ATOM 694 C CA . LEU A 1 93 ? -14.383 0.773 18.018 1.00 80.56 93 LEU A CA 1
ATOM 695 C C . LEU A 1 93 ? -12.880 0.975 18.245 1.00 80.56 93 LEU A C 1
ATOM 697 O O . LEU A 1 93 ? -12.277 1.917 17.731 1.00 80.56 93 LEU A O 1
ATOM 701 N N . SER A 1 94 ? -12.255 0.032 18.957 1.00 86.81 94 SER A N 1
ATOM 702 C CA . SER A 1 94 ? -10.795 -0.017 19.071 1.00 86.81 94 SER A CA 1
ATOM 703 C C . SER A 1 94 ? -10.147 -0.198 17.693 1.00 86.81 94 SER A C 1
ATOM 705 O O . SER A 1 94 ? -10.730 -0.798 16.784 1.00 86.81 94 SER A O 1
ATOM 707 N N . PHE A 1 95 ? -8.914 0.296 17.549 1.00 84.44 95 PHE A N 1
ATOM 708 C CA . PHE A 1 95 ? -8.126 0.235 16.315 1.00 84.44 95 PHE A CA 1
ATOM 709 C C . PHE A 1 95 ? -8.113 -1.168 15.691 1.00 84.44 95 PHE A C 1
ATOM 711 O O . PHE A 1 95 ? -8.368 -1.315 14.498 1.00 84.44 95 PHE A O 1
ATOM 718 N N . TRP A 1 96 ? -7.885 -2.201 16.505 1.00 90.25 96 TRP A N 1
ATOM 719 C CA . TRP A 1 96 ? -7.793 -3.588 16.044 1.00 90.25 96 TRP A CA 1
ATOM 720 C C . TRP A 1 96 ? -9.090 -4.103 15.416 1.00 90.25 96 TRP A C 1
ATOM 722 O O . TRP A 1 96 ? -9.043 -4.777 14.389 1.00 90.25 96 TRP A O 1
ATOM 732 N N . PHE A 1 97 ? -10.247 -3.746 15.980 1.00 89.75 97 PHE A N 1
ATOM 733 C CA . PHE A 1 97 ? -11.539 -4.140 15.414 1.00 89.75 97 PHE A CA 1
ATOM 734 C C . PHE A 1 97 ? -11.806 -3.429 14.088 1.00 89.75 97 PHE A C 1
ATOM 736 O O . PHE A 1 97 ? -12.202 -4.076 13.120 1.00 89.75 97 PHE A O 1
ATOM 743 N N . SER A 1 98 ? -11.529 -2.124 14.016 1.00 88.38 98 SER A N 1
ATOM 744 C CA . SER A 1 98 ? -11.655 -1.349 12.775 1.00 88.38 98 SER A CA 1
ATOM 745 C C . SER A 1 98 ? -10.720 -1.872 11.681 1.00 88.38 98 SER A C 1
ATOM 747 O O . SER A 1 98 ? -11.123 -1.974 10.524 1.00 88.38 98 SER A O 1
ATOM 749 N N . PHE A 1 99 ? -9.500 -2.274 12.049 1.00 88.62 99 PHE A N 1
ATOM 750 C CA . PHE A 1 99 ? -8.530 -2.863 11.130 1.00 88.62 99 PHE A CA 1
ATOM 751 C C . PHE A 1 99 ? -9.011 -4.204 10.569 1.00 88.62 99 PHE A C 1
ATOM 753 O O . PHE A 1 99 ? -9.070 -4.362 9.351 1.00 88.62 99 PHE A O 1
ATOM 760 N N . ILE A 1 100 ? -9.416 -5.145 11.430 1.00 92.50 100 ILE A N 1
ATOM 761 C CA . ILE A 1 100 ? -9.926 -6.455 10.992 1.00 92.50 100 ILE A CA 1
ATOM 762 C C . ILE A 1 100 ? -11.165 -6.278 10.108 1.00 92.50 100 ILE A C 1
ATOM 764 O O . ILE A 1 100 ? -11.238 -6.873 9.033 1.00 92.50 100 ILE A O 1
ATOM 768 N N . ALA A 1 101 ? -12.107 -5.422 10.511 1.00 91.19 101 ALA A N 1
ATOM 769 C CA . ALA A 1 101 ? -13.294 -5.124 9.715 1.00 91.19 101 ALA A CA 1
ATOM 770 C C . ALA A 1 101 ? -12.931 -4.547 8.336 1.00 91.19 101 ALA A C 1
ATOM 772 O O . ALA A 1 101 ? -13.513 -4.951 7.330 1.00 91.19 101 ALA A O 1
ATOM 773 N N . GLY A 1 102 ? -11.941 -3.650 8.275 1.00 91.31 102 GLY A N 1
ATOM 774 C CA . GLY A 1 102 ? -11.441 -3.078 7.025 1.00 91.31 102 GLY A CA 1
ATOM 775 C C . GLY A 1 102 ? -10.846 -4.139 6.106 1.00 91.31 102 GLY A C 1
ATOM 776 O O . GLY A 1 102 ? -11.185 -4.180 4.923 1.00 91.31 102 GLY A O 1
ATOM 777 N N . VAL A 1 103 ? -10.002 -5.026 6.643 1.00 92.00 103 VAL A N 1
ATOM 778 C CA . VAL A 1 103 ? -9.388 -6.126 5.876 1.00 92.00 103 VAL A CA 1
ATOM 779 C C . VAL A 1 103 ? -10.451 -7.071 5.320 1.00 92.00 103 VAL A C 1
ATOM 781 O O . VAL A 1 103 ? -10.387 -7.434 4.144 1.00 92.00 103 VAL A O 1
ATOM 784 N N . VAL A 1 104 ? -11.443 -7.446 6.133 1.00 93.50 104 VAL A N 1
ATOM 785 C CA . VAL A 1 104 ? -12.559 -8.298 5.695 1.00 93.50 104 VAL A CA 1
ATOM 786 C C . VAL A 1 104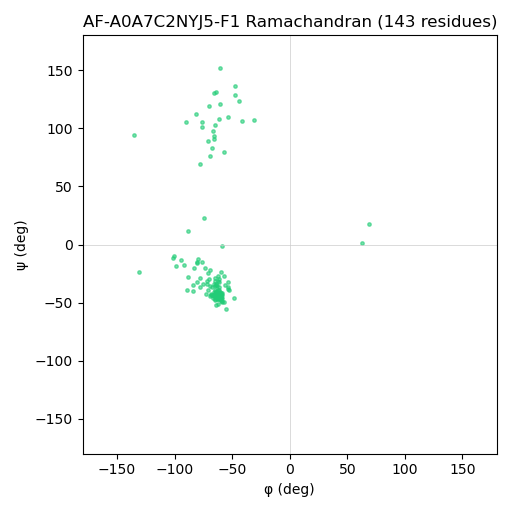 ? -13.341 -7.614 4.575 1.00 93.50 104 VAL A C 1
ATOM 788 O O . VAL A 1 104 ? -13.579 -8.227 3.537 1.00 93.50 104 VAL A O 1
ATOM 791 N N . LEU A 1 105 ? -13.682 -6.335 4.735 1.00 91.94 105 LEU A N 1
ATOM 792 C CA . LEU A 1 105 ? -14.456 -5.590 3.744 1.00 91.94 105 LEU A CA 1
ATOM 793 C C . LEU A 1 105 ? -13.705 -5.421 2.413 1.00 91.94 105 LEU A C 1
ATOM 795 O O . LEU A 1 105 ? -14.290 -5.610 1.343 1.00 91.94 105 LEU A O 1
ATOM 799 N N . ALA A 1 106 ? -12.405 -5.122 2.466 1.00 90.88 106 ALA A N 1
ATOM 800 C CA . ALA A 1 106 ? -11.552 -5.061 1.282 1.00 90.88 106 ALA A CA 1
ATOM 801 C C . ALA A 1 106 ? -11.447 -6.429 0.593 1.00 90.88 106 ALA A C 1
ATOM 803 O O . ALA A 1 106 ? -11.622 -6.520 -0.620 1.00 90.88 106 ALA A O 1
ATOM 804 N N . SER A 1 107 ? -11.246 -7.503 1.363 1.00 90.75 107 SER A N 1
ATOM 805 C CA . SER A 1 107 ? -11.149 -8.869 0.831 1.00 90.75 107 SER A CA 1
ATOM 806 C C . SER A 1 107 ? -12.446 -9.316 0.159 1.00 90.75 107 SER A C 1
ATOM 808 O O . SER A 1 107 ? -12.402 -9.895 -0.922 1.00 90.75 107 SER A O 1
ATOM 810 N N . VAL A 1 108 ? -13.603 -9.005 0.752 1.00 92.31 108 VAL A N 1
ATOM 811 C CA . VAL A 1 108 ? -14.918 -9.283 0.153 1.00 92.31 108 VAL A CA 1
ATOM 812 C C . VAL A 1 108 ? -15.112 -8.476 -1.127 1.00 92.31 108 VAL A C 1
ATOM 814 O O . VAL A 1 108 ? -15.578 -9.027 -2.118 1.00 92.31 108 VAL A O 1
ATOM 817 N N . THR A 1 109 ? -14.720 -7.199 -1.142 1.00 90.12 109 THR A N 1
ATOM 818 C CA . THR A 1 109 ? -14.860 -6.349 -2.335 1.00 90.12 109 THR A CA 1
ATOM 819 C C . THR A 1 109 ? -13.984 -6.846 -3.482 1.00 90.12 109 THR A C 1
ATOM 821 O O . THR A 1 109 ? -14.465 -7.003 -4.604 1.00 90.12 109 THR A O 1
ATOM 824 N N . ILE A 1 110 ? -12.711 -7.134 -3.203 1.00 87.81 110 ILE A N 1
ATOM 825 C CA . ILE A 1 110 ? -11.769 -7.663 -4.194 1.00 87.81 110 ILE A CA 1
ATOM 826 C C . ILE A 1 110 ? -12.213 -9.056 -4.650 1.00 87.81 110 ILE A C 1
ATOM 828 O O . ILE A 1 110 ? -12.211 -9.326 -5.846 1.00 87.81 110 ILE A O 1
ATOM 832 N N . GLY A 1 111 ? -12.642 -9.923 -3.730 1.00 88.31 111 GLY A N 1
ATOM 833 C CA . GLY A 1 111 ? -13.136 -11.264 -4.046 1.00 88.31 111 GLY A CA 1
ATOM 834 C C . GLY A 1 111 ? -14.397 -11.240 -4.908 1.00 88.31 111 GLY A C 1
ATOM 835 O O . GLY A 1 111 ? -14.477 -11.964 -5.898 1.00 88.31 111 GLY A O 1
ATOM 836 N N . ALA A 1 112 ? -15.348 -10.357 -4.596 1.00 88.06 112 ALA A N 1
ATOM 837 C CA . ALA A 1 112 ? -16.527 -10.135 -5.425 1.00 88.06 112 ALA A CA 1
ATOM 838 C C . ALA A 1 112 ? -16.133 -9.604 -6.807 1.00 88.06 112 ALA A C 1
ATOM 840 O O . ALA A 1 112 ? -16.624 -10.104 -7.814 1.00 88.06 112 ALA A O 1
ATOM 841 N N . TRP A 1 113 ? -15.205 -8.646 -6.881 1.00 85.31 113 TRP A N 1
ATOM 842 C CA . TRP A 1 113 ? -14.706 -8.167 -8.165 1.00 85.31 113 TRP A CA 1
ATOM 843 C C . TRP A 1 113 ? -14.008 -9.271 -8.955 1.00 85.31 113 TRP A C 1
ATOM 845 O O . TRP A 1 113 ? -14.281 -9.384 -10.133 1.00 85.31 113 TRP A O 1
ATOM 855 N N . MET A 1 114 ? -13.183 -10.127 -8.350 1.00 83.00 114 MET A N 1
ATOM 856 C CA . MET A 1 114 ? -12.563 -11.260 -9.053 1.00 83.00 114 MET A CA 1
ATOM 857 C C . MET A 1 114 ? -13.589 -1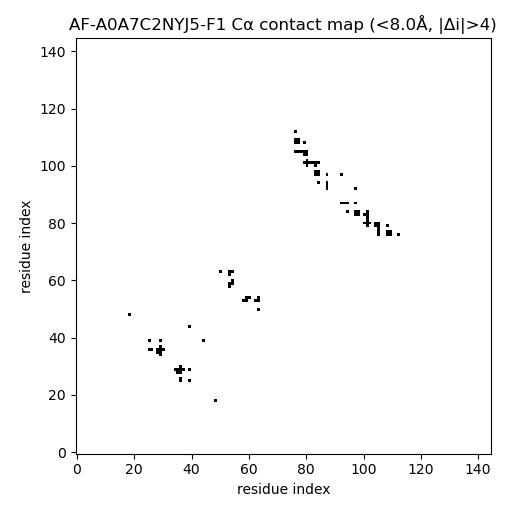2.282 -9.548 1.00 83.00 114 MET A C 1
ATOM 859 O O . MET A 1 114 ? -13.392 -12.882 -10.600 1.00 83.00 114 MET A O 1
ATOM 863 N N . TRP A 1 115 ? -14.680 -12.472 -8.806 1.00 82.56 115 TRP A N 1
ATOM 864 C CA . TRP A 1 115 ? -15.773 -13.353 -9.211 1.00 82.56 115 TRP A CA 1
ATOM 865 C C . TRP A 1 115 ? -16.582 -12.777 -10.378 1.00 82.56 115 TRP A C 1
ATOM 867 O O . TRP A 1 115 ? -17.000 -13.508 -11.273 1.00 82.56 115 TRP A O 1
ATOM 877 N N . PHE A 1 116 ? -16.810 -11.461 -10.369 1.00 72.50 116 PHE A N 1
ATOM 878 C CA . PHE A 1 116 ? -17.590 -10.764 -11.391 1.00 72.50 116 PHE A CA 1
ATOM 879 C C . PHE A 1 116 ? -16.763 -10.224 -12.551 1.00 72.50 116 PHE A C 1
ATOM 881 O O . PHE A 1 116 ? -17.356 -9.904 -13.577 1.00 72.50 116 PHE A O 1
ATOM 888 N N . ALA A 1 117 ? -15.443 -10.099 -12.411 1.00 67.38 117 ALA A N 1
ATOM 889 C CA . ALA A 1 117 ? -14.540 -9.645 -13.453 1.00 67.38 117 ALA A CA 1
ATOM 890 C C . ALA A 1 117 ? -14.594 -10.693 -14.563 1.00 67.38 117 ALA A C 1
ATOM 892 O O . ALA A 1 117 ? -13.998 -11.765 -14.424 1.00 67.38 117 ALA A O 1
ATOM 893 N N . PRO A 1 118 ? -15.302 -10.418 -15.674 1.00 61.47 118 PRO A N 1
ATOM 894 C CA . PRO A 1 118 ? -15.204 -11.275 -16.834 1.00 61.47 118 PRO A CA 1
ATOM 895 C C . PRO A 1 118 ? -13.736 -11.194 -17.209 1.00 61.47 118 PRO A C 1
ATOM 897 O O . PRO A 1 118 ? -13.239 -10.079 -17.393 1.00 61.47 118 PRO A O 1
ATOM 900 N N . ALA A 1 119 ? -13.040 -12.334 -17.225 1.00 58.03 119 ALA A N 1
ATOM 901 C CA . ALA A 1 119 ? -11.647 -12.413 -17.631 1.00 58.03 119 ALA A CA 1
ATOM 902 C C . ALA A 1 119 ? -11.493 -11.519 -18.860 1.00 58.03 119 ALA A C 1
ATOM 904 O O . ALA A 1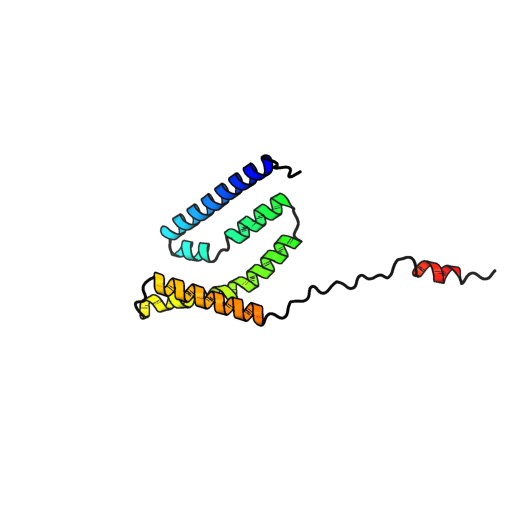 119 ? -12.067 -11.820 -19.909 1.00 58.03 119 ALA A O 1
ATOM 905 N N . VAL A 1 120 ? -10.852 -10.353 -18.692 1.00 55.94 120 VAL A N 1
ATOM 906 C CA . VAL A 1 120 ? -10.654 -9.414 -19.790 1.00 55.94 120 VAL A CA 1
ATOM 907 C C . VAL A 1 120 ? -9.719 -10.167 -20.694 1.00 55.94 120 VAL A C 1
ATOM 909 O O . VAL A 1 120 ? -8.532 -10.294 -20.408 1.00 55.94 120 VAL A O 1
ATOM 912 N N . ALA A 1 121 ? -10.347 -10.788 -21.687 1.00 51.22 121 ALA A N 1
ATOM 913 C CA . ALA A 1 121 ? -9.760 -11.748 -22.569 1.00 51.22 121 ALA A CA 1
ATOM 914 C C . ALA A 1 121 ? -8.399 -11.211 -22.984 1.00 51.22 121 ALA A C 1
ATOM 916 O O . ALA A 1 121 ? -8.298 -10.108 -23.533 1.00 51.22 121 ALA A O 1
ATOM 917 N N . HIS A 1 122 ? -7.365 -12.008 -22.734 1.00 50.31 122 HIS A N 1
ATOM 918 C CA . HIS A 1 122 ? -6.201 -12.024 -23.594 1.00 50.31 122 HIS A CA 1
ATOM 919 C C . HIS A 1 122 ? -6.743 -12.367 -24.983 1.00 50.31 122 HIS A C 1
ATOM 921 O O . HIS A 1 122 ? -6.774 -13.526 -25.383 1.00 50.31 122 HIS A O 1
ATOM 927 N N . ARG A 1 123 ? -7.311 -11.368 -25.669 1.00 53.59 123 ARG A N 1
ATOM 928 C CA . ARG A 1 123 ? -7.682 -11.441 -27.068 1.00 53.59 123 ARG A CA 1
ATOM 929 C C . ARG A 1 123 ? -6.337 -11.565 -27.752 1.00 53.59 123 ARG A C 1
ATOM 931 O O . ARG A 1 123 ? -5.669 -10.563 -27.994 1.00 53.59 123 ARG A O 1
ATOM 938 N N . SER A 1 124 ? -5.923 -12.814 -27.933 1.00 55.22 124 SER A N 1
ATOM 939 C CA . SER A 1 124 ? -5.051 -13.254 -29.001 1.00 55.22 124 SER A CA 1
ATOM 940 C C . SER A 1 124 ? -5.352 -12.346 -30.178 1.00 55.22 124 SER A C 1
ATOM 942 O O . SER A 1 124 ? -6.451 -12.370 -30.738 1.00 55.22 124 SER A O 1
ATOM 944 N N . LEU A 1 125 ? -4.411 -11.442 -30.451 1.00 60.03 125 LEU A N 1
ATOM 945 C CA . LEU A 1 125 ? -4.397 -10.717 -31.704 1.00 60.03 125 LEU A CA 1
ATOM 946 C C . LEU A 1 125 ? -4.594 -11.793 -32.776 1.00 60.03 125 LEU A C 1
ATOM 948 O O . LEU A 1 125 ? -3.897 -12.809 -32.691 1.00 60.03 125 LEU A O 1
ATOM 952 N N . PRO A 1 126 ? -5.545 -11.648 -33.712 1.00 56.91 126 PRO A N 1
ATOM 953 C CA . PRO A 1 126 ? -5.526 -12.496 -34.887 1.00 56.91 126 PRO A CA 1
ATOM 954 C C . PRO A 1 126 ? -4.127 -12.336 -35.472 1.00 56.91 126 PRO A C 1
ATOM 956 O O . PRO A 1 126 ? -3.740 -11.243 -35.893 1.00 56.91 126 PRO A O 1
ATOM 959 N N . HIS A 1 127 ? -3.326 -13.394 -35.357 1.00 59.78 127 HIS A N 1
ATOM 960 C CA . HIS A 1 127 ? -2.088 -13.496 -36.090 1.00 59.78 127 HIS A CA 1
ATOM 961 C C . HIS A 1 127 ? -2.563 -13.460 -37.533 1.00 59.78 127 HIS A C 1
ATOM 963 O O . HIS A 1 127 ? -3.332 -14.311 -37.975 1.00 59.78 127 HIS A O 1
ATOM 969 N N . ASN A 1 128 ? -2.300 -12.333 -38.186 1.00 58.44 128 ASN A N 1
ATOM 970 C CA . ASN A 1 128 ? -2.552 -12.178 -39.596 1.00 58.44 128 ASN A CA 1
ATOM 971 C C . ASN A 1 128 ? -1.564 -13.118 -40.285 1.00 58.44 128 ASN A C 1
ATOM 973 O O . ASN A 1 128 ? -0.481 -12.698 -40.678 1.00 58.44 128 ASN A O 1
ATOM 977 N N . ASP A 1 129 ? -1.946 -14.390 -40.370 1.00 57.22 129 ASP A N 1
ATOM 978 C CA . ASP A 1 129 ? -1.248 -15.465 -41.068 1.00 57.22 129 ASP A CA 1
ATOM 979 C C . ASP A 1 129 ? -1.414 -15.327 -42.590 1.00 57.22 129 ASP A C 1
ATOM 981 O O . ASP A 1 129 ? -1.244 -16.291 -43.331 1.00 57.22 129 ASP A O 1
ATOM 985 N N . ALA A 1 130 ? -1.698 -14.116 -43.084 1.00 59.16 130 ALA A N 1
ATOM 986 C CA . ALA A 1 130 ? -1.416 -13.747 -44.460 1.00 59.16 130 ALA A CA 1
ATOM 987 C C . ALA A 1 130 ? 0.110 -13.663 -44.611 1.00 59.16 130 ALA A C 1
ATOM 989 O O . ALA A 1 130 ? 0.721 -12.590 -44.598 1.00 59.16 130 ALA A O 1
ATOM 990 N N . SER A 1 131 ? 0.729 -14.842 -44.685 1.00 56.41 131 SER A N 1
ATOM 991 C CA . SER A 1 131 ? 2.095 -15.011 -45.149 1.00 56.41 131 SER A CA 1
ATOM 992 C C . SER A 1 131 ? 2.258 -14.226 -46.454 1.00 56.41 131 SER A C 1
ATOM 994 O O . SER A 1 131 ? 1.416 -14.359 -47.343 1.00 56.41 131 SER A O 1
ATOM 996 N N . PRO A 1 132 ? 3.364 -13.486 -46.646 1.00 59.22 132 PRO A N 1
ATOM 997 C CA . PRO A 1 132 ? 3.694 -12.849 -47.926 1.00 59.22 132 PRO A CA 1
ATOM 998 C C . PRO A 1 132 ? 3.821 -13.833 -49.105 1.00 59.22 132 PRO A C 1
ATOM 1000 O O . PRO A 1 132 ? 4.124 -13.423 -50.221 1.00 59.22 132 PRO A O 1
ATOM 1003 N N . THR A 1 133 ? 3.645 -15.131 -48.856 1.00 57.09 133 THR A N 1
ATOM 1004 C CA . THR A 1 133 ? 3.783 -16.222 -49.814 1.00 57.09 133 THR A CA 1
ATOM 1005 C C . THR A 1 133 ? 2.571 -16.341 -50.743 1.00 57.09 133 THR A C 1
ATOM 1007 O O . THR A 1 133 ? 2.775 -16.545 -51.933 1.00 57.09 133 THR A O 1
ATOM 1010 N N . GLU A 1 134 ? 1.338 -16.100 -50.275 1.00 57.72 134 GLU A N 1
ATOM 1011 C CA . GLU A 1 134 ? 0.142 -16.264 -51.131 1.00 57.72 134 GLU A CA 1
ATOM 1012 C C . GLU A 1 134 ? -0.021 -15.148 -52.181 1.00 57.72 134 GLU A C 1
ATOM 1014 O O . GLU A 1 134 ? -0.648 -15.353 -53.214 1.00 57.72 134 GLU A O 1
ATOM 1019 N N . ALA A 1 135 ? 0.606 -13.982 -51.987 1.00 59.91 135 ALA A N 1
ATOM 1020 C CA . ALA A 1 135 ? 0.559 -12.889 -52.966 1.00 59.91 135 ALA A CA 1
ATOM 1021 C C . ALA A 1 135 ? 1.474 -13.110 -54.194 1.00 59.91 135 ALA A C 1
ATOM 1023 O O . ALA A 1 135 ? 1.336 -12.415 -55.202 1.00 59.91 135 ALA A O 1
ATOM 1024 N N . ASN A 1 136 ? 2.412 -14.063 -54.127 1.00 58.75 136 ASN A N 1
ATOM 1025 C CA . ASN A 1 136 ? 3.388 -14.315 -55.196 1.00 58.75 136 ASN A CA 1
ATOM 1026 C C . ASN A 1 136 ? 3.037 -15.524 -56.077 1.00 58.75 136 ASN A C 1
ATOM 1028 O O . ASN A 1 136 ? 3.651 -15.699 -57.127 1.00 58.75 136 ASN A O 1
ATOM 1032 N N . GLU A 1 137 ? 2.068 -16.347 -55.673 1.00 60.84 137 GLU A N 1
ATOM 1033 C CA . GLU A 1 137 ? 1.664 -17.536 -56.435 1.00 60.84 137 GLU A CA 1
ATOM 1034 C C . GLU A 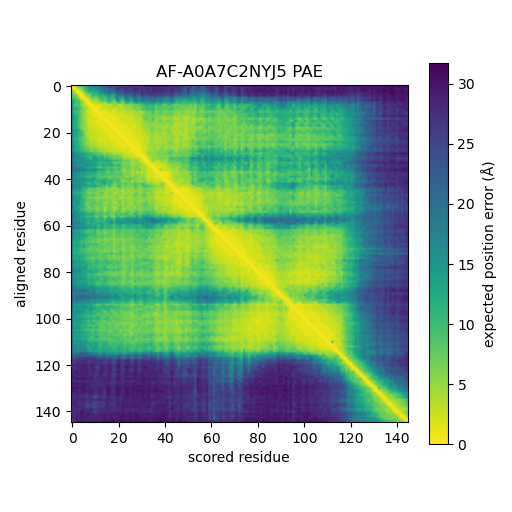1 137 ? 0.655 -17.172 -57.538 1.00 60.84 137 GLU A C 1
ATOM 1036 O O . GLU A 1 137 ? 0.829 -17.566 -58.690 1.00 60.84 137 GLU A O 1
ATOM 1041 N N . ASP A 1 138 ? -0.289 -16.273 -57.240 1.00 59.75 138 ASP A N 1
ATOM 1042 C CA . ASP A 1 138 ? -1.330 -15.833 -58.186 1.00 59.75 138 ASP A CA 1
ATOM 1043 C C . ASP A 1 138 ? -0.776 -14.940 -59.322 1.00 59.75 138 ASP A C 1
ATOM 1045 O O . ASP A 1 138 ? -1.292 -14.891 -60.437 1.00 59.75 138 ASP A O 1
ATOM 1049 N N . SER A 1 139 ? 0.357 -14.266 -59.092 1.00 61.06 139 SER A N 1
ATOM 1050 C CA . SER A 1 139 ? 1.022 -13.451 -60.122 1.00 61.06 139 SER A CA 1
ATOM 1051 C C . SER A 1 139 ? 1.859 -14.267 -61.117 1.00 61.06 139 SER A C 1
ATOM 1053 O O . SER A 1 139 ? 2.235 -13.739 -62.169 1.00 61.06 139 SER A O 1
ATOM 1055 N N . ASN A 1 140 ? 2.129 -15.549 -60.837 1.00 59.03 140 ASN A N 1
ATOM 1056 C CA . ASN A 1 140 ? 2.929 -16.413 -61.710 1.00 59.03 140 ASN A CA 1
ATOM 1057 C C . ASN A 1 140 ? 2.078 -17.324 -62.618 1.00 59.03 140 ASN A C 1
ATOM 1059 O O . ASN A 1 140 ? 2.575 -17.769 -63.652 1.00 59.03 140 ASN A O 1
ATOM 1063 N N . GLU A 1 141 ? 0.798 -17.547 -62.300 1.00 62.28 141 GLU A N 1
ATOM 1064 C CA . GLU A 1 141 ? -0.130 -18.317 -63.151 1.00 62.28 141 GLU A CA 1
ATOM 1065 C C . GLU A 1 141 ? -0.723 -17.502 -64.318 1.00 62.28 141 GLU A C 1
ATOM 1067 O O . GLU A 1 141 ? -1.202 -18.066 -65.299 1.00 62.28 141 GLU A O 1
ATOM 1072 N N . LEU A 1 142 ? -0.620 -16.170 -64.282 1.00 62.16 142 LEU A N 1
ATOM 1073 C CA . LEU A 1 142 ? -1.116 -15.268 -65.334 1.00 62.16 142 LEU A CA 1
ATOM 1074 C C . LEU A 1 142 ? -0.105 -14.986 -66.461 1.00 62.16 142 LEU A C 1
ATOM 1076 O O . LEU A 1 142 ? -0.327 -14.091 -67.280 1.00 62.16 142 LEU A O 1
ATOM 1080 N N . ARG A 1 143 ? 1.003 -15.735 -66.541 1.00 56.22 143 ARG A N 1
ATOM 1081 C CA . ARG A 1 143 ? 1.951 -15.645 -67.663 1.00 56.22 143 ARG A CA 1
ATOM 1082 C C . ARG A 1 143 ? 1.546 -16.638 -68.765 1.00 56.22 143 ARG A C 1
ATOM 1084 O O . ARG A 1 143 ? 1.785 -17.831 -68.592 1.00 56.22 143 ARG A O 1
ATOM 1091 N N . PRO A 1 144 ? 0.963 -16.193 -69.896 1.00 61.09 144 PRO A N 1
ATOM 1092 C CA . PRO A 1 144 ? 0.742 -17.079 -71.035 1.00 61.09 144 PRO A CA 1
ATOM 1093 C C . PRO A 1 144 ? 2.096 -17.546 -71.594 1.00 61.09 144 PRO A C 1
ATOM 1095 O O . PRO A 1 144 ? 3.002 -16.729 -71.776 1.00 61.09 144 PRO A O 1
ATOM 1098 N N . GLN A 1 145 ? 2.218 -18.861 -71.802 1.00 58.22 145 GLN A N 1
ATOM 1099 C CA . GLN A 1 145 ? 3.311 -19.514 -72.538 1.00 58.22 145 GLN A CA 1
ATOM 1100 C C . GLN A 1 145 ? 3.225 -19.185 -74.030 1.00 58.22 145 GLN A C 1
ATOM 1102 O O . GLN A 1 145 ? 2.085 -19.146 -74.550 1.00 58.22 145 GLN A O 1
#

Radius of gyration: 25.63 Å; Cα contacts (8 Å, |Δi|>4): 53; chains: 1; bounding box: 45×44×92 Å